Protein AF-A0A962IBQ4-F1 (afdb_monomer)

Nearest PDB structures (foldseek):
  4q3w-assembly1_A  TM=9.715E-01  e=3.853E-09  Chromobacterium violaceum ATCC 12472
  1ltv-assembly1_A  TM=9.645E-01  e=4.115E-09  Chromobacterium violaceum
  1ltz-assembly1_A  TM=9.247E-01  e=1.998E-09  Chromobacterium violaceum
  4jpx-assembly1_A  TM=9.328E-01  e=5.011E-09  Chromobacterium violaceum ATCC 12472
  4q3y-assembly1_A  TM=9.336E-01  e=5.715E-09  Chromobacterium violaceum ATCC 12472

Radius of gyration: 16.46 Å; Cα contacts (8 Å, |Δi|>4): 125; chains: 1; bounding box: 44×34×46 Å

Foldseek 3Di:
DDDLDLQQWDQDPVGTDGDADLDWDADPFVPDDPVNLQVQLVVQVVVLVVCVVPPDPVVVVLCVVLVPHSRGDDHQVSSQVRCCVPPNAGEIEDSYHHDPVSCVVCVVNRYHYD

Mean predicted aligned error: 6.54 Å

Structure (mmCIF, N/CA/C/O backbone):
data_AF-A0A962IBQ4-F1
#
_entry.id   AF-A0A962IBQ4-F1
#
loop_
_atom_site.group_PDB
_atom_site.id
_atom_site.type_symbol
_atom_site.label_atom_id
_atom_site.label_alt_id
_atom_site.label_comp_id
_atom_site.label_asym_id
_atom_site.label_entity_id
_atom_site.label_seq_id
_atom_site.pdbx_PDB_ins_code
_atom_site.Cartn_x
_atom_site.Cartn_y
_atom_site.Cartn_z
_atom_site.occupancy
_atom_site.B_iso_or_equiv
_atom_site.auth_seq_id
_atom_site.auth_comp_id
_atom_site.auth_asym_id
_atom_site.auth_atom_id
_atom_site.pdbx_PDB_model_num
ATOM 1 N N . MET A 1 1 ? 24.915 7.535 -6.451 1.00 34.38 1 MET A N 1
ATOM 2 C CA . MET A 1 1 ? 23.668 6.745 -6.415 1.00 34.38 1 MET A CA 1
ATOM 3 C C . MET A 1 1 ? 22.807 7.205 -7.572 1.00 34.38 1 MET A C 1
ATOM 5 O O . MET A 1 1 ? 22.664 8.409 -7.739 1.00 34.38 1 MET A O 1
ATOM 9 N N . ALA A 1 2 ? 22.360 6.287 -8.429 1.00 36.66 2 ALA A N 1
ATOM 10 C CA . ALA A 1 2 ? 21.512 6.638 -9.563 1.00 36.66 2 ALA A CA 1
ATOM 11 C C . ALA A 1 2 ? 20.101 6.947 -9.049 1.00 36.66 2 ALA A C 1
ATOM 13 O O . ALA A 1 2 ? 19.521 6.135 -8.336 1.00 36.66 2 ALA A O 1
ATOM 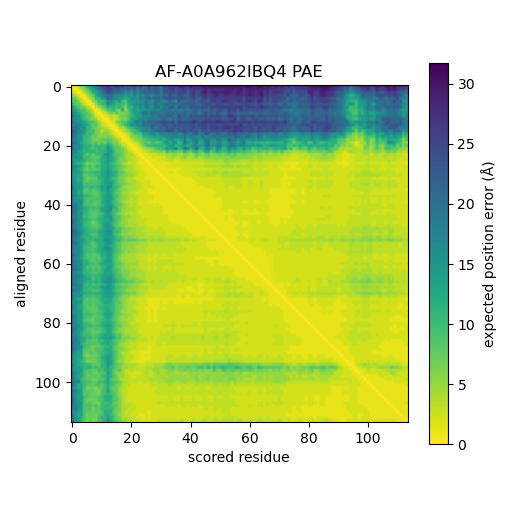14 N N . VAL A 1 3 ? 19.592 8.130 -9.385 1.00 39.28 3 VAL A N 1
ATOM 15 C CA . VAL A 1 3 ? 18.206 8.533 -9.131 1.00 39.28 3 VAL A CA 1
ATOM 16 C C . VAL A 1 3 ? 17.298 7.598 -9.931 1.00 39.28 3 VAL A C 1
ATOM 18 O O . VAL A 1 3 ? 17.512 7.435 -11.134 1.00 39.28 3 VAL A O 1
ATOM 21 N N . ALA A 1 4 ? 16.319 6.969 -9.276 1.00 45.16 4 ALA A N 1
ATOM 22 C CA . ALA A 1 4 ? 15.312 6.157 -9.950 1.00 45.16 4 ALA A CA 1
ATOM 23 C C . ALA A 1 4 ? 14.536 7.051 -10.930 1.00 45.16 4 ALA A C 1
ATOM 25 O O . ALA A 1 4 ? 13.783 7.940 -10.532 1.00 45.16 4 ALA A O 1
ATOM 26 N N . ALA A 1 5 ? 14.771 6.870 -12.229 1.00 52.16 5 ALA A N 1
ATOM 27 C CA . ALA A 1 5 ? 14.029 7.577 -13.258 1.00 52.16 5 ALA A CA 1
ATOM 28 C C . ALA A 1 5 ? 12.662 6.904 -13.386 1.00 52.16 5 ALA A C 1
ATOM 30 O O . ALA A 1 5 ? 12.555 5.800 -13.915 1.00 52.16 5 ALA A O 1
ATOM 31 N N . ARG A 1 6 ? 11.621 7.562 -12.876 1.00 51.09 6 ARG A N 1
ATOM 32 C CA . ARG A 1 6 ? 10.230 7.123 -13.006 1.00 51.09 6 ARG A CA 1
ATOM 33 C C . ARG A 1 6 ? 9.811 7.246 -14.474 1.00 51.09 6 ARG A C 1
ATOM 35 O O . ARG A 1 6 ? 9.392 8.311 -14.922 1.00 51.09 6 ARG A O 1
ATOM 42 N N . VAL A 1 7 ? 10.010 6.182 -15.251 1.00 55.97 7 VAL A N 1
ATOM 43 C CA . VAL A 1 7 ? 9.628 6.140 -16.667 1.00 55.97 7 VAL A CA 1
ATOM 44 C C . VAL A 1 7 ? 8.234 5.559 -16.758 1.00 55.97 7 VAL A C 1
ATOM 46 O O . VAL A 1 7 ? 8.054 4.355 -16.890 1.00 55.97 7 VAL A O 1
ATOM 49 N N . GLU A 1 8 ? 7.232 6.421 -16.656 1.00 57.50 8 GLU A N 1
ATOM 50 C CA . GLU A 1 8 ? 5.862 5.946 -16.789 1.00 57.50 8 GLU A CA 1
ATOM 51 C C . GLU A 1 8 ? 5.540 5.780 -18.283 1.00 57.50 8 GLU A C 1
ATOM 53 O O . GLU A 1 8 ? 4.942 4.790 -18.689 1.00 57.50 8 GLU A O 1
ATOM 58 N N . HIS A 1 9 ? 5.914 6.741 -19.132 1.00 57.25 9 HIS A N 1
ATOM 59 C CA . HIS A 1 9 ? 5.206 6.960 -20.385 1.00 57.25 9 HIS A CA 1
ATOM 60 C C . HIS A 1 9 ? 6.123 7.391 -21.565 1.00 57.25 9 HIS A C 1
ATOM 62 O O . HIS A 1 9 ? 6.792 8.416 -21.458 1.00 57.25 9 HIS A O 1
ATOM 68 N N . GLN A 1 10 ? 6.109 6.682 -22.717 1.00 59.06 10 GLN A N 1
ATOM 69 C CA . GLN A 1 10 ? 6.708 7.166 -23.981 1.00 59.06 10 GLN A CA 1
ATOM 70 C C . GLN A 1 10 ? 5.619 7.593 -24.978 1.00 59.06 10 GLN A C 1
ATOM 72 O O . GLN A 1 10 ? 4.748 6.809 -25.362 1.00 59.06 10 GLN A O 1
ATOM 77 N N . MET A 1 11 ? 5.677 8.856 -25.410 1.00 55.84 11 MET A N 1
ATOM 78 C CA . MET A 1 11 ? 4.780 9.389 -26.436 1.00 55.84 11 MET A CA 1
ATOM 79 C C . MET A 1 11 ? 5.291 8.991 -27.824 1.00 55.84 11 MET A C 1
ATOM 81 O O . MET A 1 11 ? 6.460 9.220 -28.138 1.00 55.84 11 MET A O 1
ATOM 85 N N . THR A 1 12 ? 4.425 8.403 -28.649 1.00 67.19 12 THR A N 1
ATOM 86 C CA . THR A 1 12 ? 4.736 8.041 -30.040 1.00 67.19 12 THR A CA 1
ATOM 87 C C . THR A 1 12 ? 3.700 8.62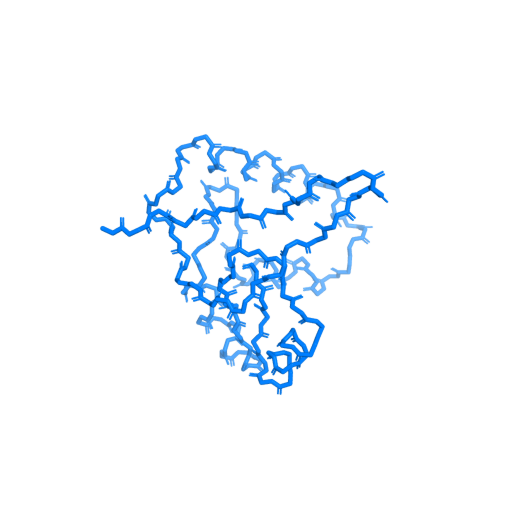5 -30.995 1.00 67.19 12 THR A C 1
ATOM 89 O O . THR A 1 12 ? 2.582 8.943 -30.587 1.00 67.19 12 THR A O 1
ATOM 92 N N . ASP A 1 13 ? 4.024 8.672 -32.287 1.00 71.00 13 ASP A N 1
ATOM 93 C CA . ASP A 1 13 ? 3.105 9.103 -33.354 1.00 71.00 13 ASP A CA 1
ATOM 94 C C . ASP A 1 13 ? 1.827 8.239 -33.446 1.00 71.00 13 ASP A C 1
ATOM 96 O O . ASP A 1 13 ? 0.864 8.612 -34.113 1.00 71.00 13 ASP A O 1
ATOM 100 N N . LYS A 1 14 ? 1.804 7.075 -32.775 1.00 62.91 14 LYS A N 1
ATOM 101 C CA . LYS A 1 14 ? 0.672 6.135 -32.709 1.00 62.91 14 LYS A CA 1
ATOM 102 C C . LYS A 1 14 ? -0.048 6.126 -31.354 1.00 62.91 14 LYS A C 1
ATOM 104 O O . LYS A 1 14 ? -0.912 5.280 -31.137 1.00 62.91 14 LYS A O 1
ATOM 109 N N . GLY A 1 15 ? 0.283 7.054 -30.458 1.00 63.03 15 GLY A N 1
ATOM 110 C CA . GLY A 1 15 ? -0.305 7.160 -29.126 1.00 63.03 15 GLY A CA 1
ATOM 111 C C . GLY A 1 15 ? 0.629 6.695 -28.012 1.00 63.03 15 GLY A C 1
ATOM 112 O O . GLY A 1 15 ? 1.857 6.709 -28.143 1.00 63.03 15 GLY A O 1
ATOM 113 N N . TYR A 1 16 ? 0.021 6.349 -26.882 1.00 61.91 16 TYR A N 1
ATOM 114 C CA . TYR A 1 16 ? 0.712 6.123 -25.626 1.00 61.91 16 TYR A CA 1
ATOM 115 C C . TYR A 1 16 ? 1.238 4.681 -25.510 1.00 61.91 16 TYR A C 1
ATOM 117 O O . TYR A 1 16 ? 0.452 3.737 -25.583 1.00 61.91 16 TYR A O 1
ATOM 125 N N . VAL A 1 17 ? 2.556 4.511 -25.340 1.00 64.56 17 VAL A N 1
ATOM 126 C CA . VAL A 1 17 ? 3.181 3.196 -25.127 1.00 64.56 17 VAL A CA 1
ATOM 127 C C . VAL A 1 17 ? 3.673 3.104 -23.678 1.00 64.56 17 VAL A C 1
ATOM 129 O O . VAL A 1 17 ? 4.480 3.948 -23.265 1.00 64.56 17 VAL A O 1
ATOM 132 N N . PRO A 1 18 ? 3.213 2.103 -22.902 1.00 65.44 18 PRO A N 1
ATOM 133 C CA . PRO A 1 18 ? 3.742 1.853 -21.572 1.00 65.44 18 PRO A CA 1
ATOM 134 C C . PRO A 1 18 ? 5.213 1.463 -21.648 1.00 65.44 18 PRO A C 1
ATOM 136 O O . PRO A 1 18 ? 5.606 0.604 -22.440 1.00 65.44 18 PRO A O 1
ATOM 139 N N . VAL A 1 19 ? 6.025 2.101 -20.808 1.00 72.06 19 VAL A N 1
ATOM 140 C CA . VAL A 1 19 ? 7.405 1.672 -20.606 1.00 72.06 19 VAL A CA 1
ATOM 141 C C . VAL A 1 19 ? 7.406 0.669 -19.469 1.00 72.06 19 VAL A C 1
ATOM 143 O O . VAL A 1 19 ? 7.076 0.997 -18.332 1.00 72.06 19 VAL A O 1
ATOM 146 N N . TYR A 1 20 ? 7.756 -0.567 -19.804 1.00 76.44 20 TYR A N 1
ATOM 147 C CA . TYR A 1 20 ? 7.870 -1.627 -18.821 1.00 76.44 20 TYR A CA 1
ATOM 148 C C . TYR A 1 20 ? 9.254 -1.6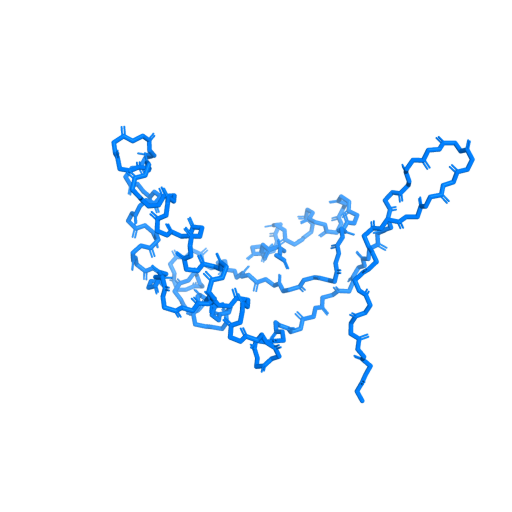25 -18.176 1.00 76.4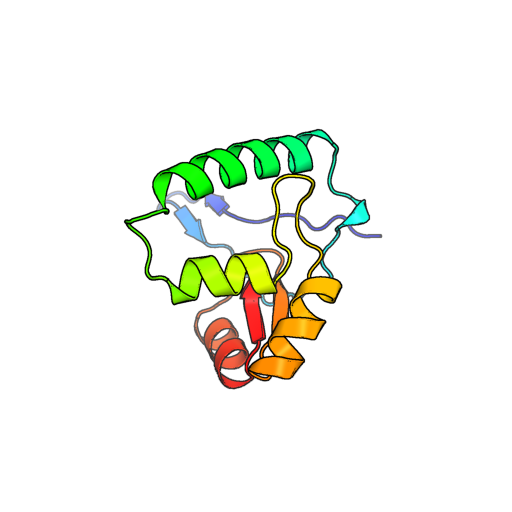4 20 TYR A C 1
ATOM 150 O O . TYR A 1 20 ? 10.269 -1.403 -18.841 1.00 76.44 20 TYR A O 1
ATOM 158 N N . THR A 1 21 ? 9.297 -1.932 -16.888 1.00 76.81 21 THR A N 1
ATOM 159 C CA . THR A 1 21 ? 10.522 -2.216 -16.141 1.00 76.81 21 THR A CA 1
ATOM 160 C C . THR A 1 21 ? 10.414 -3.596 -15.515 1.00 76.81 21 THR A C 1
ATOM 162 O O . THR A 1 21 ? 9.325 -4.062 -15.213 1.00 76.81 21 THR A O 1
ATOM 165 N N . THR A 1 22 ? 11.541 -4.257 -15.301 1.00 79.31 22 THR A N 1
ATOM 166 C CA . THR A 1 22 ? 11.623 -5.472 -14.476 1.00 79.31 22 THR A CA 1
ATOM 167 C C . THR A 1 22 ? 12.377 -5.208 -13.174 1.00 79.31 22 THR A C 1
ATOM 169 O O . THR A 1 22 ? 12.709 -6.133 -12.433 1.00 79.31 22 THR A O 1
ATOM 172 N N . ARG A 1 23 ? 12.704 -3.939 -12.887 1.00 85.06 23 ARG A N 1
ATOM 173 C CA . ARG A 1 23 ? 13.556 -3.582 -11.756 1.00 85.06 23 ARG A CA 1
ATOM 174 C C . ARG A 1 23 ? 12.750 -3.486 -10.465 1.00 85.06 23 ARG A C 1
ATOM 176 O O . ARG A 1 23 ? 11.913 -2.598 -10.304 1.00 85.06 23 ARG A O 1
ATOM 183 N N . ILE A 1 24 ? 13.098 -4.366 -9.531 1.00 90.00 24 ILE A N 1
ATOM 184 C CA . ILE A 1 24 ? 12.731 -4.260 -8.120 1.00 90.00 24 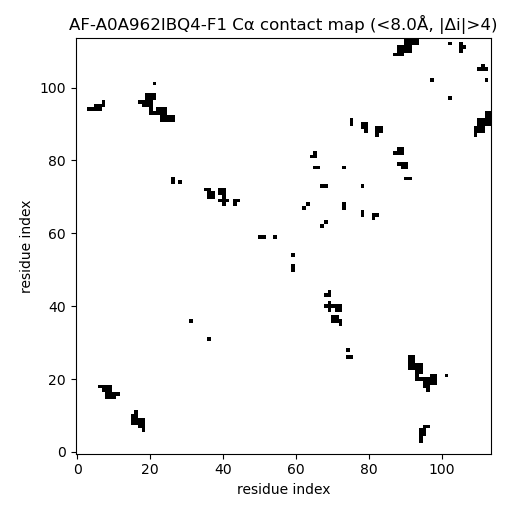ILE A CA 1
ATOM 185 C C . ILE A 1 24 ? 13.679 -3.263 -7.456 1.00 90.00 24 ILE A C 1
ATOM 187 O O . ILE A 1 24 ? 14.893 -3.313 -7.673 1.00 90.00 24 ILE A O 1
ATOM 191 N N . VAL A 1 25 ? 13.129 -2.385 -6.630 1.00 92.69 25 VAL A N 1
ATOM 192 C CA . VAL A 1 25 ? 13.872 -1.393 -5.856 1.00 92.69 25 VAL A CA 1
ATOM 193 C C . VAL A 1 25 ? 13.499 -1.474 -4.385 1.00 92.69 25 VAL A C 1
ATOM 195 O O . VAL A 1 25 ? 12.392 -1.871 -4.015 1.00 92.69 25 VAL A O 1
ATOM 198 N N . GLU A 1 26 ? 14.442 -1.090 -3.531 1.00 94.38 26 GLU A N 1
ATOM 199 C CA . GLU A 1 26 ? 14.108 -0.763 -2.151 1.00 94.38 26 GLU A CA 1
ATOM 200 C C . GLU A 1 26 ? 13.240 0.498 -2.143 1.00 94.38 26 GLU A C 1
ATOM 202 O O . GLU A 1 26 ? 13.458 1.412 -2.940 1.00 94.38 26 GLU A O 1
ATOM 207 N N . GLN A 1 27 ? 12.240 0.543 -1.260 1.00 96.44 27 GLN A N 1
ATOM 208 C CA . GLN A 1 27 ? 11.426 1.739 -1.085 1.00 96.44 27 GLN A CA 1
ATOM 209 C C . GLN A 1 27 ? 12.344 2.889 -0.632 1.00 96.44 27 GLN A C 1
ATOM 211 O O . GLN A 1 27 ? 12.910 2.787 0.460 1.00 96.44 27 GLN A O 1
ATOM 216 N N . PRO A 1 28 ? 12.472 3.991 -1.396 1.00 95.06 28 PRO A N 1
ATOM 217 C CA . PRO A 1 28 ? 13.328 5.118 -1.035 1.00 95.06 28 PRO A CA 1
ATOM 218 C C . PRO A 1 28 ? 12.626 5.985 0.017 1.00 95.06 28 PRO A C 1
ATOM 220 O O . PRO A 1 28 ? 12.285 7.139 -0.217 1.00 95.06 28 PRO A O 1
ATOM 223 N N . TRP A 1 29 ? 12.308 5.397 1.170 1.00 96.81 29 TRP A N 1
ATOM 224 C CA . TRP A 1 29 ? 11.398 6.014 2.129 1.00 96.81 29 TRP A CA 1
ATOM 225 C C . TRP A 1 29 ? 11.954 7.316 2.696 1.00 96.81 29 TRP A C 1
ATOM 227 O O . TRP A 1 29 ? 11.211 8.275 2.872 1.00 96.81 29 TRP A O 1
ATOM 237 N N . ASP A 1 30 ? 13.262 7.354 2.952 1.00 97.06 30 ASP A N 1
ATOM 238 C CA . ASP A 1 30 ? 13.932 8.530 3.511 1.00 97.06 30 ASP A CA 1
ATOM 239 C C . ASP A 1 30 ? 14.030 9.692 2.502 1.00 97.06 30 ASP A C 1
ATOM 241 O O . ASP A 1 30 ? 14.315 10.819 2.903 1.00 97.06 30 ASP A O 1
ATOM 245 N N . ASP A 1 31 ? 13.738 9.439 1.220 1.00 97.25 31 ASP A N 1
ATOM 246 C CA . ASP A 1 31 ? 13.681 10.462 0.174 1.00 97.25 31 ASP A CA 1
ATOM 247 C C . ASP A 1 31 ? 12.291 11.117 0.069 1.00 97.25 31 ASP A C 1
ATOM 249 O O . ASP A 1 31 ? 12.146 12.131 -0.621 1.00 97.25 31 ASP A O 1
ATOM 253 N N . TYR A 1 32 ? 11.260 10.575 0.738 1.00 97.38 32 TYR A N 1
ATOM 254 C CA . TYR A 1 32 ? 9.941 11.207 0.762 1.00 97.38 32 TYR A CA 1
ATOM 255 C C . TYR A 1 32 ? 10.006 12.552 1.479 1.00 97.38 32 TYR A C 1
ATOM 257 O O . TYR A 1 32 ? 10.437 12.671 2.628 1.00 97.38 32 TYR A O 1
ATOM 265 N N . SER A 1 33 ? 9.535 13.587 0.794 1.00 98.25 33 SER A N 1
ATOM 266 C CA . SER A 1 33 ? 9.461 14.924 1.356 1.00 98.25 33 SER A CA 1
ATOM 267 C C . SER A 1 33 ? 8.308 15.047 2.352 1.00 98.25 33 SER A C 1
ATOM 269 O O . SER A 1 33 ? 7.356 14.262 2.357 1.00 98.25 33 SER A O 1
ATOM 271 N N . THR A 1 34 ? 8.336 16.111 3.155 1.00 98.06 34 THR A N 1
ATOM 272 C CA . THR A 1 34 ? 7.192 16.491 3.997 1.00 98.06 34 THR A CA 1
ATOM 273 C C . THR A 1 34 ? 5.905 16.602 3.177 1.00 98.06 34 THR A C 1
ATOM 275 O O . THR A 1 34 ? 4.869 16.094 3.598 1.00 98.06 34 THR A O 1
ATOM 278 N N . THR A 1 35 ? 5.977 17.190 1.980 1.00 98.44 35 THR A N 1
ATOM 279 C CA . THR A 1 35 ? 4.830 17.326 1.074 1.00 98.44 35 THR A CA 1
ATOM 280 C C . THR A 1 35 ? 4.260 15.966 0.673 1.00 98.44 35 THR A C 1
ATOM 282 O O . THR A 1 35 ? 3.043 15.799 0.650 1.00 98.44 35 THR A O 1
ATOM 285 N N . ASP A 1 36 ? 5.107 14.968 0.401 1.00 98.50 36 ASP A N 1
ATOM 286 C CA . ASP A 1 36 ? 4.647 13.620 0.040 1.00 98.50 36 ASP A CA 1
ATOM 287 C C . ASP A 1 36 ? 3.873 12.972 1.196 1.00 98.50 36 ASP A C 1
ATOM 289 O O . ASP A 1 36 ? 2.807 12.379 1.001 1.00 98.50 36 ASP A O 1
ATOM 293 N N . HIS A 1 37 ? 4.366 13.140 2.425 1.00 98.38 37 HIS A N 1
ATOM 294 C CA . HIS A 1 37 ? 3.673 12.683 3.627 1.00 98.38 37 HIS A CA 1
ATOM 295 C C . HIS A 1 37 ? 2.360 13.438 3.884 1.00 98.38 37 HIS A C 1
ATOM 297 O O . HIS A 1 37 ? 1.377 12.821 4.296 1.00 98.38 37 HIS A O 1
ATOM 303 N N . GLU A 1 38 ? 2.294 14.738 3.599 1.00 98.56 38 GLU A N 1
ATOM 304 C CA . GLU A 1 38 ? 1.061 15.528 3.708 1.00 98.56 38 GLU A CA 1
ATOM 305 C C . GLU A 1 38 ? 0.006 15.107 2.677 1.00 98.56 38 GLU A C 1
ATOM 307 O O . GLU A 1 38 ? -1.174 14.971 3.015 1.00 98.56 38 GLU A O 1
ATOM 312 N N . VAL A 1 39 ? 0.423 14.839 1.436 1.00 98.56 39 VAL A N 1
ATOM 313 C CA . VAL A 1 39 ? -0.455 14.310 0.383 1.00 98.56 39 VAL A CA 1
ATOM 314 C C . VAL A 1 39 ? -1.017 12.953 0.798 1.00 98.56 39 VAL A C 1
ATOM 316 O O . VAL A 1 39 ? -2.233 12.742 0.729 1.00 98.56 39 VAL A O 1
ATOM 319 N N . TRP A 1 40 ? -0.166 12.052 1.296 1.00 98.50 40 TRP A N 1
ATOM 320 C CA . TRP A 1 40 ? -0.607 10.781 1.871 1.00 98.50 40 TRP A CA 1
ATOM 321 C C . TRP A 1 40 ? -1.643 10.995 2.976 1.00 98.50 40 TRP A C 1
ATOM 323 O O . TRP A 1 40 ? -2.726 10.411 2.930 1.00 98.50 40 TRP A O 1
ATOM 333 N N . ALA A 1 41 ? -1.347 11.872 3.936 1.00 98.56 41 ALA A N 1
ATOM 334 C CA . ALA A 1 41 ? -2.220 12.161 5.064 1.00 98.56 41 ALA A CA 1
ATOM 335 C C . ALA A 1 41 ? -3.608 12.640 4.616 1.00 98.56 41 ALA A C 1
ATOM 337 O O . ALA A 1 41 ? -4.631 12.187 5.136 1.00 98.56 41 ALA A O 1
ATOM 338 N N . GLN A 1 42 ? -3.657 13.544 3.634 1.00 98.62 42 GLN A N 1
ATOM 339 C CA . GLN A 1 42 ? -4.906 14.065 3.085 1.00 98.62 42 GLN A CA 1
ATOM 340 C C . GLN A 1 42 ? -5.735 12.961 2.418 1.00 98.62 42 GLN A C 1
ATOM 342 O O . GLN A 1 42 ? -6.943 12.863 2.661 1.00 98.62 42 GLN A O 1
ATOM 347 N N . LEU A 1 43 ? -5.100 12.119 1.598 1.00 98.62 43 LEU A N 1
ATOM 348 C CA . LEU A 1 43 ? -5.765 11.008 0.919 1.00 98.62 43 LEU A CA 1
ATOM 349 C C . LEU A 1 43 ? -6.258 9.960 1.919 1.00 98.62 43 LEU A C 1
ATOM 351 O O . LEU A 1 43 ? -7.422 9.561 1.845 1.00 98.62 43 LEU A O 1
ATOM 355 N N . PHE A 1 44 ? -5.409 9.566 2.871 1.00 98.38 44 PHE A N 1
ATOM 356 C CA . PHE A 1 44 ? -5.727 8.566 3.884 1.00 98.38 44 PHE A CA 1
ATOM 357 C C . PHE A 1 44 ? -6.940 8.986 4.713 1.00 98.38 44 PHE A C 1
ATOM 359 O O . PHE A 1 44 ? -7.910 8.235 4.772 1.00 98.38 44 PHE A O 1
ATOM 366 N N . ARG A 1 45 ? -6.943 10.204 5.281 1.00 98.38 45 ARG A N 1
ATOM 367 C CA . ARG A 1 45 ? -8.073 10.708 6.088 1.00 98.38 45 ARG A CA 1
ATOM 368 C C . ARG A 1 45 ? -9.372 10.702 5.291 1.00 98.38 45 ARG A C 1
ATOM 370 O O . ARG A 1 45 ? -10.354 10.100 5.712 1.00 98.38 45 ARG A O 1
ATOM 377 N N . ARG A 1 46 ? -9.348 11.290 4.089 1.00 98.44 46 ARG A N 1
ATOM 378 C CA . ARG A 1 46 ? -10.530 11.361 3.223 1.00 98.44 46 ARG A CA 1
ATOM 379 C C . ARG A 1 46 ? -11.069 9.970 2.892 1.00 98.44 46 ARG A C 1
ATOM 381 O O . ARG A 1 46 ? -12.279 9.781 2.860 1.00 98.44 46 ARG A O 1
ATOM 388 N N . GLN A 1 47 ? -10.202 9.010 2.559 1.00 98.44 47 GLN A N 1
ATOM 389 C CA . GLN A 1 47 ? -10.651 7.648 2.261 1.00 98.44 47 GLN A CA 1
ATOM 390 C C . GLN A 1 47 ? -11.152 6.929 3.507 1.00 98.44 47 GLN A C 1
ATOM 392 O O . GLN A 1 47 ? -12.204 6.304 3.432 1.00 98.44 47 GLN A O 1
ATOM 397 N N . ARG A 1 48 ? -10.471 7.058 4.647 1.00 97.31 48 ARG A N 1
ATOM 398 C CA . ARG A 1 48 ? -10.901 6.422 5.892 1.00 97.31 48 ARG A CA 1
ATOM 399 C C . ARG A 1 48 ? -12.321 6.843 6.271 1.00 97.31 48 ARG A C 1
ATOM 401 O O . ARG A 1 48 ? -13.143 5.968 6.522 1.00 97.31 48 ARG A O 1
ATOM 408 N N . ASP A 1 49 ? -12.635 8.135 6.190 1.00 97.25 49 ASP A N 1
ATOM 409 C CA . ASP A 1 49 ? -13.978 8.658 6.480 1.00 97.25 49 ASP A CA 1
ATOM 410 C C . ASP A 1 49 ? -15.050 8.110 5.521 1.00 97.25 49 ASP A C 1
ATOM 412 O O . ASP A 1 49 ? -16.179 7.839 5.925 1.00 97.25 49 ASP A O 1
ATOM 416 N N . ILE A 1 50 ? -14.709 7.925 4.241 1.00 98.12 50 ILE A N 1
ATOM 417 C CA . ILE A 1 50 ? -15.640 7.416 3.221 1.00 98.12 50 ILE A CA 1
ATOM 418 C C . ILE A 1 50 ? -15.885 5.912 3.376 1.00 98.12 50 ILE A C 1
ATOM 420 O O . ILE A 1 50 ? -16.989 5.445 3.096 1.00 98.12 50 ILE A O 1
ATOM 424 N N . LEU A 1 51 ? -14.859 5.145 3.745 1.00 98.12 51 LEU A N 1
ATOM 425 C CA . LEU A 1 51 ? -14.894 3.685 3.685 1.00 98.12 51 LEU A CA 1
ATOM 426 C C . LEU A 1 51 ? -15.656 3.048 4.851 1.00 98.12 51 LEU A C 1
ATOM 428 O O . LEU A 1 51 ? -16.144 1.929 4.694 1.00 98.12 51 LEU A O 1
ATOM 432 N N . VAL A 1 52 ? -15.816 3.735 5.985 1.00 95.94 52 VAL A N 1
ATOM 433 C CA . VAL A 1 52 ? -16.625 3.231 7.106 1.00 95.94 52 VAL A CA 1
ATOM 434 C C . VAL A 1 52 ? -18.077 3.034 6.654 1.00 95.94 52 VAL A C 1
ATOM 436 O O . VAL A 1 52 ? -18.735 3.960 6.183 1.00 95.94 52 VAL A O 1
ATOM 439 N N . GLY A 1 53 ? -18.573 1.799 6.770 1.00 96.88 53 GLY A N 1
ATOM 440 C CA . GLY A 1 53 ? -19.903 1.406 6.292 1.00 96.88 53 GLY A CA 1
ATOM 441 C C . GLY A 1 53 ? -20.012 1.200 4.775 1.00 96.88 53 GLY A C 1
ATOM 442 O O . GLY A 1 53 ? -21.122 1.028 4.274 1.00 96.88 53 GLY A O 1
ATOM 443 N N . ARG A 1 54 ? -18.892 1.228 4.033 1.00 98.31 54 ARG A N 1
ATOM 444 C CA . ARG A 1 54 ? -18.843 0.959 2.580 1.00 98.31 54 ARG A CA 1
ATOM 445 C C . ARG A 1 54 ? -17.861 -0.142 2.197 1.00 98.31 54 ARG A C 1
ATOM 447 O O . ARG A 1 54 ? -18.174 -0.948 1.328 1.00 98.31 54 ARG A O 1
ATOM 454 N N . ALA A 1 55 ? -16.671 -0.141 2.792 1.00 98.19 55 ALA A N 1
ATOM 455 C CA . ALA A 1 55 ? -15.712 -1.228 2.650 1.00 98.19 55 ALA A CA 1
ATOM 456 C C . ALA A 1 55 ? -16.142 -2.428 3.499 1.00 98.19 55 ALA A C 1
ATOM 458 O O . ALA A 1 55 ? -16.906 -2.274 4.451 1.00 98.19 55 ALA A O 1
ATOM 459 N N . CYS A 1 56 ? -15.626 -3.611 3.167 1.00 98.38 56 CYS A N 1
ATOM 460 C CA . CYS A 1 56 ? -15.764 -4.762 4.047 1.00 98.38 56 CYS A CA 1
ATOM 461 C C . CYS A 1 56 ? -14.932 -4.568 5.326 1.00 98.38 56 CYS A C 1
ATOM 463 O O . CYS A 1 56 ? -13.914 -3.861 5.324 1.00 98.38 56 CYS A O 1
ATOM 465 N N . ASP A 1 57 ? -15.357 -5.208 6.412 1.00 97.94 57 ASP A N 1
ATOM 466 C CA . ASP A 1 57 ? -14.720 -5.068 7.722 1.00 97.94 57 ASP A CA 1
ATOM 467 C C . ASP A 1 57 ? -13.274 -5.585 7.710 1.00 97.94 57 ASP A C 1
ATOM 469 O O . ASP A 1 57 ? -12.408 -5.029 8.390 1.00 97.94 57 ASP A O 1
ATOM 473 N N . GLU A 1 58 ? -12.974 -6.601 6.894 1.00 97.19 58 GLU A N 1
ATOM 474 C CA . GLU A 1 58 ? -11.632 -7.165 6.736 1.00 97.19 58 GLU A CA 1
ATOM 475 C C . GLU A 1 58 ? -10.637 -6.130 6.209 1.00 97.19 58 GLU A C 1
ATOM 477 O O . GLU A 1 58 ? -9.499 -6.092 6.672 1.00 97.19 58 GLU A O 1
ATOM 482 N N . PHE A 1 59 ? -11.056 -5.259 5.284 1.00 96.94 59 PHE A N 1
ATOM 483 C CA . PHE A 1 59 ? -10.191 -4.208 4.748 1.00 96.94 59 PHE A CA 1
ATOM 484 C C . PHE A 1 59 ? -9.823 -3.190 5.834 1.00 96.94 59 PHE A C 1
ATOM 486 O O . PHE A 1 59 ? -8.649 -2.859 6.010 1.00 96.94 59 PHE A O 1
ATOM 493 N N . LEU A 1 60 ? -10.820 -2.714 6.586 1.00 97.06 60 LEU A N 1
ATOM 494 C CA . LEU A 1 60 ? -10.616 -1.724 7.645 1.00 97.06 60 LEU A CA 1
ATOM 495 C C . LEU A 1 60 ? -9.786 -2.304 8.797 1.00 97.06 60 LEU A C 1
ATOM 497 O O . LEU A 1 60 ? -8.844 -1.657 9.253 1.00 97.06 60 LEU A O 1
ATOM 501 N N . THR A 1 61 ? -10.082 -3.545 9.194 1.00 95.75 61 THR A N 1
ATOM 502 C CA . THR A 1 61 ? -9.357 -4.278 10.242 1.00 95.75 61 THR A CA 1
ATOM 503 C C . THR A 1 61 ? -7.906 -4.529 9.845 1.00 95.75 61 THR A C 1
ATOM 505 O O . THR A 1 61 ? -7.006 -4.336 10.659 1.00 95.75 61 THR A O 1
ATOM 508 N N . ALA A 1 62 ? -7.648 -4.933 8.597 1.00 94.25 62 ALA A N 1
ATOM 509 C CA . ALA A 1 62 ? -6.289 -5.149 8.112 1.00 94.25 62 ALA A CA 1
ATOM 510 C C . ALA A 1 62 ? -5.493 -3.839 8.048 1.00 94.25 62 ALA A C 1
ATOM 512 O O . ALA A 1 62 ? -4.327 -3.827 8.433 1.00 94.25 62 ALA A O 1
ATOM 513 N N . GLN A 1 63 ? -6.114 -2.735 7.614 1.00 94.50 63 GLN A N 1
ATOM 514 C CA . GLN A 1 63 ? -5.481 -1.412 7.620 1.00 94.50 63 GLN A CA 1
ATOM 515 C C . GLN A 1 63 ? -5.051 -0.997 9.035 1.00 94.50 63 GLN A C 1
ATOM 517 O O . GLN A 1 63 ? -3.923 -0.535 9.218 1.00 94.50 63 GLN A O 1
ATOM 522 N N . ASP A 1 64 ? -5.908 -1.231 10.032 1.00 94.06 64 ASP A N 1
ATOM 523 C CA . ASP A 1 64 ? -5.611 -0.922 11.435 1.00 94.06 64 ASP A CA 1
ATOM 524 C C . ASP A 1 64 ? -4.522 -1.847 11.998 1.00 94.06 64 ASP A C 1
ATOM 526 O O . ASP A 1 64 ? -3.586 -1.386 12.651 1.00 94.06 64 ASP A O 1
ATOM 530 N N . ALA A 1 65 ? -4.584 -3.148 11.696 1.00 91.81 65 ALA A N 1
ATOM 531 C CA . ALA A 1 65 ? -3.584 -4.131 12.116 1.00 91.81 65 ALA A CA 1
ATOM 532 C C . ALA A 1 65 ? -2.201 -3.892 11.485 1.00 91.81 65 ALA A C 1
ATOM 534 O O . ALA A 1 65 ? -1.180 -4.215 12.091 1.00 91.81 65 ALA A O 1
ATOM 535 N N . MET A 1 66 ? -2.165 -3.316 10.280 1.00 90.81 66 MET A N 1
ATOM 536 C CA . MET A 1 66 ? -0.944 -2.860 9.613 1.00 90.81 66 MET A CA 1
ATOM 537 C C . MET A 1 66 ? -0.354 -1.590 10.238 1.00 90.81 66 MET A C 1
ATOM 539 O O . MET A 1 66 ? 0.750 -1.201 9.868 1.00 90.81 66 MET A O 1
ATOM 543 N N . GLY A 1 67 ? -1.065 -0.923 11.154 1.00 91.62 67 GLY A N 1
ATOM 544 C CA . GLY A 1 67 ? -0.635 0.359 11.710 1.00 91.62 67 GLY A CA 1
ATOM 545 C C . GLY A 1 67 ? -0.580 1.467 10.658 1.00 91.62 67 GLY A C 1
ATOM 546 O O . GLY A 1 67 ? 0.208 2.400 10.793 1.00 91.62 67 GLY A O 1
ATOM 547 N N . MET A 1 68 ? -1.377 1.361 9.588 1.00 95.25 68 MET A N 1
ATOM 548 C CA . MET A 1 68 ? -1.458 2.405 8.571 1.00 95.25 68 MET A CA 1
ATOM 549 C C . MET A 1 68 ? -2.276 3.571 9.100 1.00 95.25 68 MET A C 1
ATOM 551 O O . MET A 1 68 ? -3.416 3.405 9.533 1.00 95.25 68 MET A O 1
ATOM 555 N N . THR A 1 69 ? -1.7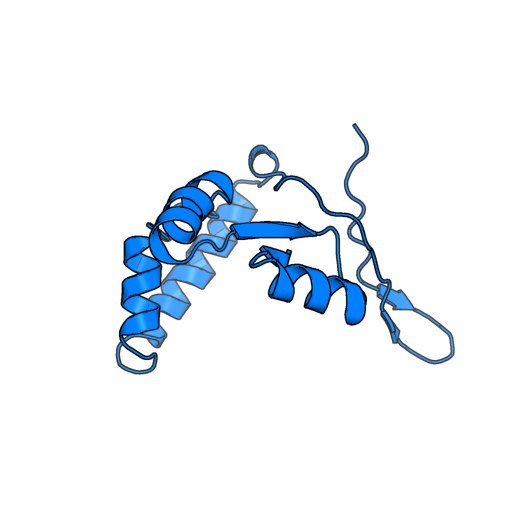06 4.763 9.017 1.00 95.69 69 THR A N 1
ATOM 556 C CA . THR A 1 69 ? -2.292 5.956 9.611 1.00 95.69 69 THR A CA 1
ATOM 557 C C . THR A 1 69 ? -2.018 7.199 8.756 1.00 95.69 69 THR A C 1
ATOM 559 O O . THR A 1 69 ? -1.384 7.131 7.698 1.00 95.69 69 THR A O 1
ATOM 562 N N . ALA A 1 70 ? -2.524 8.359 9.185 1.00 97.31 70 ALA A N 1
ATOM 563 C CA . ALA A 1 70 ? -2.397 9.613 8.444 1.00 97.31 70 ALA A CA 1
ATOM 564 C C . ALA A 1 70 ? -1.099 10.387 8.744 1.00 97.31 70 ALA A C 1
ATOM 566 O O . ALA A 1 70 ? -0.951 11.505 8.262 1.00 97.31 70 ALA A O 1
ATOM 567 N N . GLU A 1 71 ? -0.192 9.872 9.573 1.00 96.00 71 GLU A N 1
ATOM 568 C CA . GLU A 1 71 ? 1.006 10.605 10.002 1.00 96.00 71 GLU A CA 1
ATOM 569 C C . GLU A 1 71 ? 2.099 10.613 8.933 1.00 96.00 71 GLU A C 1
ATOM 571 O O . GLU A 1 71 ? 2.799 11.613 8.796 1.00 96.00 71 GLU A O 1
ATOM 576 N N . ARG A 1 72 ? 2.271 9.512 8.193 1.00 96.44 72 ARG A N 1
ATOM 577 C CA . ARG A 1 72 ? 3.320 9.365 7.173 1.00 96.44 72 ARG A CA 1
ATOM 578 C C . ARG A 1 72 ? 3.017 8.219 6.217 1.00 96.44 72 ARG A C 1
ATOM 580 O O . ARG A 1 72 ? 2.244 7.321 6.542 1.00 96.44 72 ARG A O 1
ATOM 587 N N . ILE A 1 73 ? 3.692 8.226 5.070 1.00 98.12 73 ILE A N 1
ATOM 588 C CA . ILE A 1 73 ? 3.689 7.086 4.144 1.00 98.12 73 ILE A CA 1
ATOM 589 C C . ILE A 1 73 ? 4.224 5.852 4.900 1.00 98.12 73 ILE A C 1
ATOM 591 O O . ILE A 1 73 ? 5.257 5.968 5.562 1.00 98.12 73 ILE A O 1
ATOM 595 N N . PRO A 1 74 ? 3.576 4.677 4.838 1.00 97.00 74 PRO A N 1
ATOM 596 C CA . PRO A 1 74 ? 4.060 3.479 5.523 1.00 97.00 74 PRO A CA 1
ATOM 597 C C . PRO A 1 74 ? 5.404 2.981 4.975 1.00 97.00 74 PRO A C 1
ATOM 599 O O . PRO A 1 74 ? 5.635 2.997 3.761 1.00 97.00 74 PRO A O 1
ATOM 602 N N . ARG A 1 75 ? 6.280 2.491 5.862 1.00 97.00 75 ARG A N 1
ATOM 603 C CA . ARG A 1 75 ? 7.494 1.767 5.461 1.00 97.00 75 ARG A CA 1
ATOM 604 C C . ARG A 1 75 ? 7.129 0.335 5.083 1.00 97.00 75 ARG A C 1
ATOM 606 O O . ARG A 1 75 ? 6.483 -0.364 5.860 1.00 97.00 75 ARG A O 1
ATOM 613 N N . PHE A 1 76 ? 7.576 -0.134 3.921 1.00 96.75 76 PHE A N 1
ATOM 614 C CA . PHE A 1 76 ? 7.320 -1.515 3.495 1.00 96.75 76 PHE A CA 1
ATOM 615 C C . PHE A 1 76 ? 7.940 -2.527 4.446 1.00 96.75 76 PHE A C 1
ATOM 617 O O . PHE A 1 76 ? 7.338 -3.562 4.690 1.00 96.75 76 PHE A O 1
ATOM 624 N N . THR A 1 77 ? 9.103 -2.224 5.021 1.00 95.50 77 THR A N 1
ATOM 625 C CA . THR A 1 77 ? 9.745 -3.080 6.024 1.00 95.50 77 THR A CA 1
ATOM 626 C C . THR A 1 77 ? 8.836 -3.312 7.232 1.00 95.50 77 THR A C 1
ATOM 628 O O . THR A 1 77 ? 8.626 -4.463 7.599 1.00 95.50 77 THR A O 1
ATOM 631 N N . GLU A 1 78 ? 8.217 -2.255 7.769 1.00 95.25 78 GLU A N 1
ATOM 632 C CA . GLU A 1 78 ? 7.268 -2.330 8.893 1.00 95.25 78 GLU A CA 1
ATOM 633 C C . GLU A 1 78 ? 5.999 -3.117 8.508 1.00 95.25 78 GLU A C 1
ATOM 635 O O . GLU A 1 78 ? 5.578 -4.024 9.226 1.00 95.25 78 GLU A O 1
ATOM 640 N N . LEU A 1 79 ? 5.412 -2.835 7.338 1.00 96.00 79 LEU A N 1
ATOM 641 C CA . LEU A 1 79 ? 4.223 -3.555 6.859 1.00 96.00 79 LEU A CA 1
ATOM 642 C C . LEU A 1 79 ? 4.498 -5.045 6.610 1.00 96.00 79 LEU A C 1
ATOM 644 O O . LEU A 1 79 ? 3.676 -5.907 6.939 1.00 96.00 79 LEU A O 1
ATOM 648 N N . ASN A 1 80 ? 5.666 -5.356 6.048 1.00 96.44 80 ASN A N 1
ATOM 649 C CA . ASN A 1 80 ? 6.068 -6.712 5.697 1.00 96.44 80 ASN A CA 1
ATOM 650 C C . ASN A 1 80 ? 6.250 -7.604 6.921 1.00 96.44 80 ASN A C 1
ATOM 652 O O . ASN A 1 80 ? 5.996 -8.801 6.814 1.00 96.44 80 ASN A O 1
ATOM 656 N N . GLU A 1 81 ? 6.614 -7.062 8.086 1.00 95.06 81 GLU A N 1
ATOM 657 C CA . GLU A 1 81 ? 6.647 -7.847 9.324 1.00 95.06 81 GLU A CA 1
ATOM 658 C C . GLU A 1 81 ? 5.278 -8.465 9.626 1.00 95.06 81 GLU A C 1
ATOM 660 O O . GLU A 1 81 ? 5.179 -9.656 9.937 1.00 95.06 81 GLU A O 1
ATOM 665 N N . MET A 1 82 ? 4.208 -7.677 9.502 1.00 94.31 82 MET A N 1
ATOM 666 C CA . MET A 1 82 ? 2.849 -8.145 9.758 1.00 94.31 82 MET A CA 1
ATOM 667 C C . MET A 1 82 ? 2.351 -9.063 8.636 1.00 94.31 82 MET A C 1
ATOM 669 O O . MET A 1 82 ? 1.880 -10.171 8.917 1.00 94.31 82 MET A O 1
ATOM 673 N N . LEU A 1 83 ? 2.494 -8.647 7.373 1.00 96.00 83 LEU A N 1
ATOM 674 C CA . LEU A 1 83 ? 2.031 -9.418 6.212 1.00 96.00 83 LEU A CA 1
ATOM 675 C C . LEU A 1 83 ? 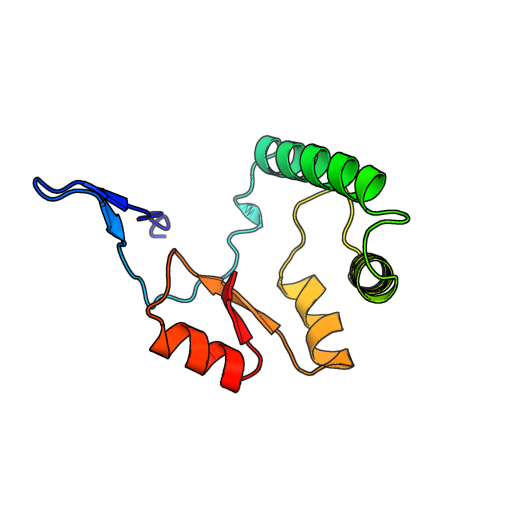2.701 -10.794 6.140 1.00 96.00 83 LEU A C 1
ATOM 677 O O . LEU A 1 83 ? 2.016 -11.810 5.977 1.00 96.00 83 LEU A O 1
ATOM 681 N N . GLN A 1 84 ? 4.017 -10.855 6.357 1.00 96.69 84 GLN A N 1
ATOM 682 C CA . GLN A 1 84 ? 4.764 -12.107 6.322 1.00 96.69 84 GLN A CA 1
ATOM 683 C C . GLN A 1 84 ? 4.325 -13.037 7.454 1.00 96.69 84 GLN A C 1
ATOM 685 O O . GLN A 1 84 ? 4.143 -14.234 7.235 1.00 96.69 84 GLN A O 1
ATOM 690 N N . ARG A 1 85 ? 4.122 -12.500 8.662 1.00 96.00 85 ARG A N 1
ATOM 691 C CA . ARG A 1 85 ? 3.682 -13.287 9.822 1.00 96.00 85 ARG A CA 1
ATOM 692 C C . ARG A 1 85 ? 2.279 -13.865 9.660 1.00 96.00 85 ARG A C 1
ATOM 694 O O . ARG A 1 85 ? 2.027 -14.958 10.156 1.00 96.00 85 ARG A O 1
ATOM 701 N N . THR A 1 86 ? 1.367 -13.133 9.028 1.00 95.19 86 THR A N 1
ATOM 702 C CA . THR A 1 86 ? -0.059 -13.499 8.969 1.00 95.19 86 THR A CA 1
ATOM 703 C C . THR A 1 86 ? -0.434 -14.277 7.714 1.00 95.19 86 THR A C 1
ATOM 705 O O . THR A 1 86 ? -1.300 -15.146 7.768 1.00 95.19 86 THR A O 1
ATOM 708 N N . THR A 1 87 ? 0.222 -13.997 6.589 1.00 96.12 87 THR A N 1
ATOM 709 C CA . THR A 1 87 ? -0.145 -14.552 5.273 1.00 96.12 87 THR A CA 1
ATOM 710 C C . THR A 1 87 ? 1.054 -15.092 4.487 1.00 96.12 87 THR A C 1
ATOM 712 O O . THR A 1 87 ? 0.899 -15.829 3.507 1.00 96.12 87 THR A O 1
ATOM 715 N N . GLY A 1 88 ? 2.271 -14.748 4.914 1.00 97.88 88 GLY A N 1
ATOM 716 C CA . GLY A 1 88 ? 3.503 -15.021 4.181 1.00 97.88 88 GLY A CA 1
ATOM 717 C C . GLY A 1 88 ? 3.679 -14.172 2.923 1.00 97.88 88 GLY A C 1
ATOM 718 O O . GLY A 1 88 ? 4.463 -14.568 2.063 1.00 97.88 88 GLY A O 1
ATOM 719 N N . TRP A 1 89 ? 2.930 -13.070 2.804 1.00 98.31 89 TRP A N 1
ATOM 720 C CA . TRP A 1 89 ? 3.095 -12.079 1.745 1.00 98.31 89 TRP A CA 1
ATOM 721 C C . TRP A 1 89 ? 4.069 -10.970 2.131 1.00 98.31 89 TRP A C 1
ATOM 723 O O . TRP A 1 89 ? 4.203 -10.625 3.304 1.00 98.31 89 TRP A O 1
ATOM 733 N N . THR A 1 90 ? 4.678 -10.359 1.118 1.00 97.94 90 THR A N 1
ATOM 734 C CA . THR A 1 90 ? 5.446 -9.117 1.242 1.00 97.94 90 THR A CA 1
ATOM 735 C C . THR A 1 90 ? 5.112 -8.141 0.120 1.00 97.94 90 THR A C 1
ATOM 737 O O . THR A 1 90 ? 4.742 -8.534 -0.983 1.00 97.94 90 THR A O 1
ATOM 740 N N . LEU A 1 91 ? 5.263 -6.853 0.399 1.00 97.44 91 LEU A N 1
ATOM 741 C CA . LEU A 1 91 ? 5.333 -5.775 -0.574 1.00 97.44 91 LEU A CA 1
ATOM 742 C C . LEU A 1 91 ? 6.771 -5.645 -1.083 1.00 97.44 91 LEU A C 1
ATOM 744 O O . LEU A 1 91 ? 7.719 -5.714 -0.292 1.00 97.44 91 LEU A O 1
ATOM 748 N N . ILE A 1 92 ? 6.926 -5.412 -2.384 1.00 96.50 92 ILE A N 1
ATOM 749 C CA . ILE A 1 92 ? 8.205 -5.072 -3.019 1.00 96.50 92 ILE A CA 1
ATOM 750 C C . ILE A 1 92 ? 8.045 -3.782 -3.823 1.00 96.50 92 ILE A C 1
ATOM 752 O O . ILE A 1 92 ? 6.998 -3.577 -4.427 1.00 96.50 92 ILE A O 1
ATOM 756 N N . GLY A 1 93 ? 9.066 -2.924 -3.835 1.00 95.19 93 GLY A N 1
ATOM 757 C CA . GLY A 1 93 ? 9.054 -1.710 -4.650 1.00 95.19 93 GLY A CA 1
ATOM 758 C C . GLY A 1 93 ? 9.414 -2.007 -6.102 1.00 95.19 93 GLY A C 1
ATOM 759 O O . GLY A 1 93 ? 10.325 -2.798 -6.359 1.00 95.19 93 GLY A O 1
ATOM 760 N N . VAL A 1 94 ? 8.747 -1.358 -7.052 1.00 93.75 94 VAL A N 1
ATOM 761 C CA . VAL A 1 94 ? 9.107 -1.395 -8.479 1.00 93.75 94 VAL A CA 1
ATOM 762 C C . VAL A 1 94 ? 9.216 0.015 -9.060 1.00 93.75 94 VAL A C 1
ATOM 764 O O . VAL A 1 94 ? 8.541 0.938 -8.621 1.00 93.75 94 VAL A O 1
ATOM 767 N N . GLU A 1 95 ? 10.087 0.220 -10.053 1.00 87.00 95 GLU A N 1
ATOM 768 C CA . GLU A 1 95 ? 10.306 1.568 -10.626 1.00 87.00 95 GLU A CA 1
ATOM 769 C C . GLU A 1 95 ? 9.163 2.069 -11.523 1.00 87.00 95 GLU A C 1
ATOM 771 O O . GLU A 1 95 ? 9.144 3.236 -11.922 1.00 87.00 95 GLU A O 1
ATOM 776 N N . GLY A 1 96 ? 8.239 1.188 -11.895 1.00 83.19 96 GLY A N 1
ATOM 777 C CA . GLY A 1 96 ? 7.211 1.458 -12.886 1.00 83.19 96 GLY A CA 1
ATOM 778 C C . GLY A 1 96 ? 6.412 0.205 -13.216 1.00 83.19 96 GLY A C 1
ATOM 779 O O . GLY A 1 96 ? 6.401 -0.765 -12.460 1.00 83.19 96 GLY A O 1
ATOM 780 N N . LEU A 1 97 ? 5.742 0.223 -14.367 1.00 84.44 97 LEU A N 1
ATOM 781 C CA . LEU A 1 97 ? 4.866 -0.869 -14.767 1.00 84.44 97 LEU A CA 1
ATOM 782 C C . LEU A 1 97 ? 5.675 -2.139 -15.068 1.00 84.44 97 LEU A C 1
ATOM 784 O O . LEU A 1 97 ? 6.574 -2.124 -15.908 1.00 84.44 97 LEU A O 1
ATOM 788 N N . LEU A 1 98 ? 5.335 -3.249 -14.416 1.00 87.94 98 LEU A N 1
ATOM 789 C CA . LEU A 1 98 ? 5.904 -4.555 -14.746 1.00 87.94 98 LEU A CA 1
ATOM 790 C C . LEU A 1 98 ? 5.220 -5.160 -15.983 1.00 87.94 98 LEU A C 1
ATOM 792 O O . LEU A 1 98 ? 4.016 -4.953 -16.175 1.00 87.94 98 LEU A O 1
ATOM 796 N N . PRO A 1 99 ? 5.932 -5.955 -16.804 1.00 90.56 99 PRO A N 1
ATOM 797 C CA . PRO A 1 99 ? 5.282 -6.873 -17.727 1.00 90.56 99 PRO A CA 1
ATOM 798 C C . PRO A 1 99 ? 4.373 -7.852 -16.975 1.00 90.56 99 PRO A C 1
ATOM 800 O O . PRO A 1 99 ? 4.635 -8.230 -15.833 1.00 90.56 99 PRO A O 1
ATOM 803 N N . GLU A 1 100 ? 3.308 -8.298 -17.639 1.00 90.44 100 GLU A N 1
ATOM 804 C CA . GLU A 1 100 ? 2.281 -9.163 -17.046 1.00 90.44 100 GLU A CA 1
ATOM 805 C C . GLU A 1 100 ? 2.860 -10.456 -16.445 1.00 90.44 100 GLU A C 1
ATOM 807 O O . GLU A 1 100 ? 2.51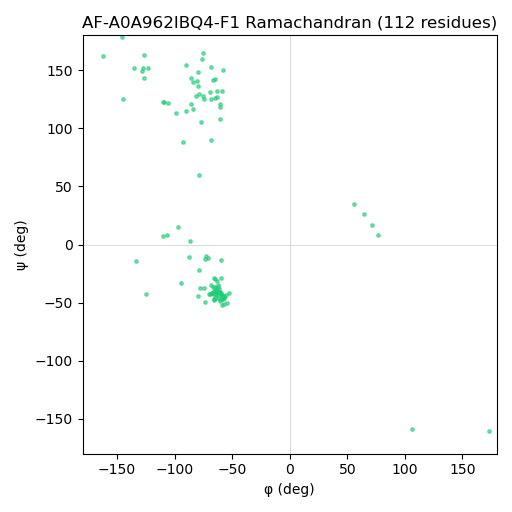2 -10.828 -15.325 1.00 90.44 100 GLU A O 1
ATOM 812 N N . LEU A 1 101 ? 3.782 -11.117 -17.155 1.00 93.44 101 LEU A N 1
ATOM 813 C CA . LEU A 1 101 ? 4.400 -12.360 -16.684 1.00 93.44 101 LEU A CA 1
ATOM 814 C C . LEU A 1 101 ? 5.247 -12.150 -15.422 1.00 93.44 101 LEU A C 1
ATOM 816 O O . LEU A 1 101 ? 5.170 -12.967 -14.508 1.00 93.44 101 LEU A O 1
ATOM 820 N N . ASP A 1 102 ? 6.002 -11.052 -15.343 1.00 92.81 102 ASP A N 1
ATOM 821 C CA . ASP A 1 102 ? 6.794 -10.711 -14.158 1.00 92.81 102 ASP A CA 1
ATOM 822 C C . ASP A 1 102 ? 5.887 -10.372 -12.966 1.00 92.81 102 ASP A C 1
ATOM 824 O O . ASP A 1 102 ? 6.117 -10.834 -11.847 1.00 92.81 102 ASP A O 1
ATOM 828 N N . PHE A 1 103 ? 4.801 -9.626 -13.200 1.00 94.12 103 PHE A N 1
ATOM 829 C CA . PHE A 1 103 ? 3.802 -9.350 -12.167 1.00 94.12 103 PHE A CA 1
ATOM 830 C C . PHE A 1 103 ? 3.196 -10.648 -11.610 1.00 94.12 103 PHE A C 1
ATOM 832 O O . PHE A 1 103 ? 3.135 -10.828 -10.392 1.00 94.12 103 PHE A O 1
ATOM 839 N N . PHE A 1 104 ? 2.803 -11.588 -12.476 1.00 96.50 104 PHE A N 1
ATOM 840 C CA . PHE A 1 104 ? 2.260 -12.874 -12.035 1.00 96.50 104 PHE A CA 1
ATOM 841 C C . PHE A 1 104 ? 3.294 -13.774 -11.354 1.00 96.50 104 PHE A C 1
ATOM 843 O O . PHE A 1 104 ? 2.931 -14.457 -10.395 1.00 96.50 104 PHE A O 1
ATOM 850 N N . ASP A 1 105 ? 4.564 -13.757 -11.772 1.00 97.31 105 ASP A N 1
ATOM 851 C CA . ASP A 1 105 ? 5.629 -14.454 -11.039 1.00 97.31 105 ASP A CA 1
ATOM 852 C C . ASP A 1 105 ? 5.760 -13.912 -9.608 1.00 97.31 105 ASP A C 1
ATOM 854 O O . ASP A 1 105 ? 5.869 -14.680 -8.646 1.00 97.31 105 ASP A O 1
ATOM 858 N N . HIS A 1 106 ? 5.672 -12.593 -9.422 1.00 97.75 106 HIS A N 1
ATOM 859 C CA . HIS A 1 106 ? 5.667 -12.006 -8.086 1.00 97.75 106 HIS A CA 1
ATOM 860 C C . HIS A 1 106 ? 4.490 -12.494 -7.245 1.00 97.75 106 HIS A C 1
ATOM 862 O O . HIS A 1 106 ? 4.719 -12.985 -6.133 1.00 97.75 106 HIS A O 1
ATOM 868 N N . LEU A 1 107 ? 3.269 -12.460 -7.785 1.00 98.19 107 LEU A N 1
ATOM 869 C CA . LEU A 1 107 ? 2.086 -12.946 -7.072 1.00 98.19 107 LEU A CA 1
ATOM 870 C C . LEU A 1 107 ? 2.185 -14.438 -6.725 1.00 98.19 107 LEU A C 1
ATOM 872 O O . LEU A 1 107 ? 1.866 -14.823 -5.599 1.00 98.19 107 LEU A O 1
ATOM 876 N N . ALA A 1 108 ? 2.683 -15.274 -7.643 1.00 98.25 108 ALA A N 1
ATOM 877 C CA . ALA A 1 108 ? 2.899 -16.705 -7.407 1.00 98.25 108 ALA A CA 1
ATOM 878 C C . ALA A 1 108 ? 3.871 -16.967 -6.243 1.00 98.25 108 ALA A C 1
ATOM 880 O O . ALA A 1 108 ? 3.746 -17.959 -5.525 1.00 98.25 108 ALA A O 1
ATOM 881 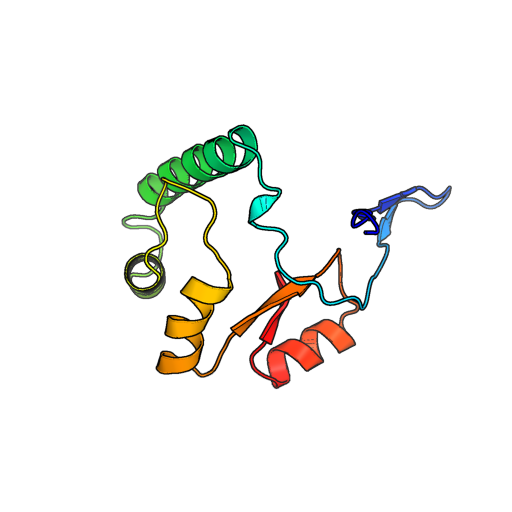N N . ASN A 1 109 ? 4.800 -16.039 -6.012 1.00 98.12 109 ASN A N 1
ATOM 882 C CA . ASN A 1 109 ? 5.768 -16.070 -4.921 1.00 98.12 109 ASN A CA 1
ATOM 883 C C . ASN A 1 109 ? 5.343 -15.228 -3.697 1.00 98.12 109 ASN A C 1
ATOM 885 O O . ASN A 1 109 ? 6.177 -14.955 -2.834 1.00 98.12 109 ASN A O 1
ATOM 889 N N . ARG A 1 110 ? 4.063 -14.830 -3.597 1.00 98.38 110 ARG A N 1
ATOM 890 C CA . ARG A 1 110 ? 3.495 -13.996 -2.515 1.00 98.38 110 ARG A CA 1
ATOM 891 C C . ARG A 1 110 ? 4.209 -12.654 -2.326 1.00 98.38 110 ARG A C 1
ATOM 893 O O . ARG A 1 110 ? 4.352 -12.152 -1.214 1.00 98.38 110 ARG A O 1
ATOM 900 N N . ARG A 1 111 ? 4.668 -12.062 -3.422 1.00 98.31 111 ARG A N 1
ATOM 901 C CA . ARG A 1 111 ? 5.224 -10.709 -3.458 1.00 98.31 111 ARG A CA 1
ATOM 902 C C . ARG A 1 111 ? 4.233 -9.838 -4.203 1.00 98.31 111 ARG A C 1
ATOM 904 O O . ARG A 1 111 ? 3.893 -10.152 -5.337 1.00 98.31 111 ARG A O 1
ATOM 911 N N . PHE A 1 112 ? 3.753 -8.775 -3.581 1.00 97.62 112 PHE A N 1
ATOM 912 C CA . PHE A 1 112 ? 2.882 -7.807 -4.231 1.00 97.62 112 PHE A CA 1
ATOM 913 C C . PHE A 1 112 ? 3.722 -6.596 -4.670 1.00 97.62 112 PHE A C 1
ATOM 915 O O . PHE A 1 112 ? 4.265 -5.906 -3.802 1.00 97.62 112 PHE A O 1
ATOM 922 N N . PRO A 1 113 ? 3.885 -6.353 -5.983 1.00 96.12 113 PRO A N 1
ATOM 923 C CA . PRO A 1 113 ? 4.607 -5.186 -6.486 1.00 96.12 113 PRO A CA 1
ATOM 924 C C . PRO A 1 113 ? 3.836 -3.890 -6.216 1.00 96.12 113 PRO A C 1
ATOM 926 O O . PRO A 1 113 ? 2.641 -3.819 -6.513 1.00 96.12 113 PRO A O 1
ATOM 929 N N . VAL A 1 114 ? 4.520 -2.884 -5.667 1.00 93.25 114 VAL A N 1
ATOM 930 C CA . VAL A 1 114 ? 3.994 -1.543 -5.356 1.00 93.25 114 VAL A CA 1
ATOM 931 C C . VAL A 1 114 ? 4.874 -0.468 -5.976 1.00 93.25 114 VAL A C 1
ATOM 933 O O . VAL A 1 114 ? 6.118 -0.594 -5.880 1.00 93.25 114 VAL A O 1
#

Secondary structure (DSSP, 8-state):
--------EEEETTEEEE-B---EE---GGG--HHHHHHHHHHHHHHHHHHTTTS-HHHHHHHHHTT--SSSPPPHHHHHHHHHHHHS-EEEEESSBPPHHHHHHHHHTTEEE-

Solvent-accessible surface area (backbone atoms only — not comparable to full-atom values): 6779 Å² total; per-residue (Å²): 132,85,76,84,73,72,49,61,74,46,86,48,102,90,45,83,43,80,39,68,40,91,53,75,41,79,72,66,63,90,72,57,47,73,66,56,22,50,53,43,20,54,52,44,50,58,48,54,70,60,35,66,94,68,55,60,67,67,60,58,50,49,40,54,74,56,67,61,61,53,84,46,71,80,55,56,72,67,40,27,58,55,37,36,75,76,74,56,30,35,68,40,29,43,62,46,48,57,48,70,68,61,49,49,53,32,50,76,68,36,29,47,82,83

Sequence (114 aa):
MAVAARVEHQMTDKGYVPVYTTRIVEQPWDDYSTTDHEVWAQLFRRQRDILVGRACDEFLTAQDAMGMTAERIPRFTELNEMLQRTTGWTLIGVEGLLPELDFFDHLANRRFPV

pLDDT: mean 88.75, std 15.65, range [34.38, 98.62]